Protein AF-A0A3D8H868-F1 (afdb_monomer)

Sequence (78 aa):
MRNLSIFTASALLVVTFTISGCSSIKPWVKPYERDNLADPVMSLSRHGKADSYMHHVYQSRESARGAEGGSGGGCGCN

pLDDT: mean 79.6, std 8.71, range [58.75, 95.38]

Foldseek 3Di:
DVVVVVVVVVVVVVVVVVCVVVDDPPPDQDPVNQVVVFPQVQDPDPDLVVVVVVVVVCCVPVVCVCVDAAPHGDPRSD

Mean predicted aligned error: 10.7 Å

InterPro domains:
  IPR025362 Domain of unknown function DUF4266 [PF14086] (29-78)

Organism: NCBI:txid262076

Solvent-accessible surface area (backbone atoms only — not comparable to full-atom values): 4776 Å² total; per-residue (Å²): 111,74,66,61,56,49,54,52,52,52,51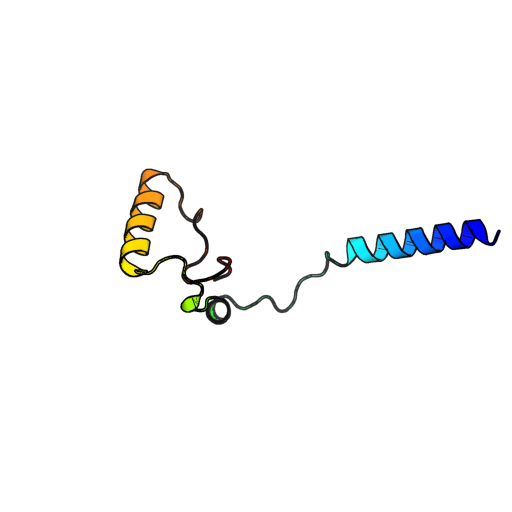,54,53,54,53,56,62,72,53,65,75,81,56,86,74,75,82,63,79,50,76,84,55,22,56,79,68,27,46,75,86,48,30,90,58,95,48,61,71,6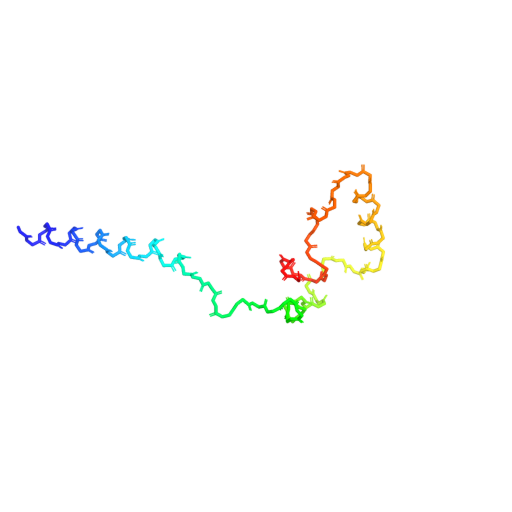4,50,56,52,53,47,54,50,46,27,68,74,67,71,40,71,78,75,59,68,32,79,69,9,56,94,26,74,69

Secondary structure (DSSP, 8-state):
-HHHHHHHHHHHHHHHHHHTT-S--SSPPPGGGGGGG--GGG-S-S-HHHHHHHHHHHHHHS--TT-S--SSSSSS--

Structure (mmCIF, N/CA/C/O backbone):
data_AF-A0A3D8H868-F1
#
_entry.id   AF-A0A3D8H868-F1
#
loop_
_atom_site.group_PDB
_atom_site.id
_atom_site.type_symbol
_atom_site.label_atom_id
_atom_site.label_alt_id
_atom_site.label_comp_id
_atom_site.label_asym_id
_atom_site.label_entity_id
_atom_site.label_seq_id
_atom_site.pdbx_PDB_ins_code
_atom_site.Cartn_x
_atom_site.Cartn_y
_atom_site.Cartn_z
_atom_site.occupancy
_atom_site.B_iso_or_equiv
_atom_site.auth_seq_id
_atom_site.auth_comp_id
_atom_site.auth_asym_id
_atom_site.auth_atom_id
_atom_site.pdbx_PDB_model_num
ATOM 1 N N . MET A 1 1 ? -25.705 17.160 43.215 1.00 61.34 1 MET A N 1
ATOM 2 C CA . MET A 1 1 ? -24.904 15.913 43.303 1.00 61.34 1 MET A CA 1
ATOM 3 C C . MET A 1 1 ? -25.156 14.967 42.128 1.00 61.34 1 MET A C 1
ATOM 5 O O . MET A 1 1 ? -24.194 14.580 41.486 1.00 61.34 1 MET A O 1
ATOM 9 N N . ARG A 1 2 ? -26.417 14.672 41.774 1.00 71.62 2 ARG A N 1
ATOM 10 C CA . ARG A 1 2 ? -26.786 13.789 40.642 1.00 71.62 2 ARG A CA 1
ATOM 11 C C . ARG A 1 2 ? -26.279 14.260 39.267 1.00 71.62 2 ARG A C 1
ATOM 13 O O . ARG A 1 2 ? -25.920 13.456 38.425 1.00 71.62 2 ARG A O 1
ATOM 20 N N . ASN A 1 3 ? -26.213 15.571 39.055 1.00 71.38 3 ASN A N 1
ATOM 21 C CA . ASN A 1 3 ? -25.815 16.160 37.773 1.00 71.38 3 ASN A CA 1
ATOM 22 C C . ASN A 1 3 ? -24.294 16.053 37.576 1.00 71.38 3 ASN A C 1
ATOM 24 O O . ASN A 1 3 ? -23.827 15.727 36.494 1.00 71.38 3 ASN A O 1
ATOM 28 N N . LEU A 1 4 ? -23.531 16.248 38.658 1.00 74.19 4 LEU A N 1
ATOM 29 C CA . LEU A 1 4 ? -22.073 16.129 38.660 1.00 74.19 4 LEU A CA 1
ATOM 30 C C . LEU A 1 4 ? -21.633 14.676 38.418 1.00 74.19 4 LEU A C 1
ATOM 32 O O . LEU A 1 4 ? -20.691 14.460 37.668 1.00 74.19 4 LEU A O 1
ATOM 36 N N . SER A 1 5 ? -22.360 13.688 38.962 1.00 73.88 5 SER A N 1
ATOM 37 C CA . SER A 1 5 ? -22.094 12.265 38.697 1.00 73.88 5 SER A CA 1
ATOM 38 C C . SER A 1 5 ? -22.431 11.834 37.265 1.00 73.88 5 SER A C 1
ATOM 40 O O . SER A 1 5 ? -21.820 10.907 36.746 1.00 73.88 5 SER A O 1
ATOM 42 N N . ILE A 1 6 ? -23.399 12.492 36.614 1.00 81.69 6 ILE A N 1
ATOM 43 C CA . ILE A 1 6 ? -23.731 12.231 35.204 1.00 81.69 6 ILE A CA 1
ATOM 44 C C . ILE A 1 6 ? -22.624 12.778 34.291 1.00 81.69 6 ILE A C 1
ATOM 46 O O . ILE A 1 6 ? -22.181 12.071 33.390 1.00 81.69 6 ILE A O 1
ATOM 50 N N . PHE A 1 7 ? -22.127 13.992 34.558 1.00 83.38 7 PHE A N 1
ATOM 51 C CA . PHE A 1 7 ? -21.036 14.587 33.776 1.00 83.38 7 PHE A CA 1
ATOM 52 C C . PHE A 1 7 ? -19.707 13.834 33.925 1.00 83.38 7 PHE A C 1
ATOM 54 O O . PHE A 1 7 ? -18.972 13.683 32.948 1.00 83.38 7 PHE A O 1
ATOM 61 N N . THR A 1 8 ? -19.392 13.319 35.118 1.00 84.25 8 THR A N 1
ATOM 62 C CA . THR A 1 8 ? -18.193 12.488 35.303 1.00 84.25 8 THR A CA 1
ATOM 63 C C . THR A 1 8 ? -18.327 11.136 34.605 1.00 84.25 8 THR A C 1
ATOM 65 O O . THR A 1 8 ? -17.369 10.690 33.978 1.00 84.25 8 THR A O 1
ATOM 68 N N . ALA A 1 9 ? -19.510 10.513 34.633 1.00 86.19 9 ALA A N 1
ATOM 69 C CA . ALA A 1 9 ? -19.765 9.262 33.920 1.00 86.19 9 ALA A CA 1
ATOM 70 C C . ALA A 1 9 ? -19.659 9.427 32.393 1.00 86.19 9 ALA A C 1
ATOM 72 O O . ALA A 1 9 ? -19.042 8.591 31.733 1.00 86.19 9 ALA A O 1
ATOM 73 N N . SER A 1 10 ? -20.189 10.519 31.827 1.00 85.81 10 SER A N 1
ATOM 74 C CA . SER A 1 10 ? -20.063 10.788 30.389 1.00 85.81 10 SER A CA 1
ATOM 75 C C . SER A 1 10 ? -18.616 11.050 29.975 1.00 85.81 10 SER A C 1
ATOM 77 O O . SER A 1 10 ? -18.177 10.547 28.946 1.00 85.81 10 SER A O 1
ATOM 79 N N . ALA A 1 11 ? -17.853 11.794 30.784 1.00 88.62 11 ALA A N 1
ATOM 80 C CA . ALA A 1 11 ? -16.440 12.052 30.514 1.00 88.62 11 ALA A CA 1
ATOM 81 C C . ALA A 1 11 ? -15.609 10.759 30.536 1.00 88.62 11 ALA A C 1
ATOM 83 O O . ALA A 1 11 ? -14.780 10.546 29.653 1.00 88.62 11 ALA A O 1
ATOM 84 N N . LEU A 1 12 ? -15.876 9.864 31.492 1.00 88.19 12 LEU A N 1
ATOM 85 C CA . LEU A 1 12 ? -15.202 8.568 31.578 1.00 88.19 12 LEU A CA 1
ATOM 86 C C . LEU A 1 12 ? -15.481 7.693 30.344 1.00 88.19 12 LEU A C 1
ATOM 88 O O . LEU A 1 12 ? -14.578 7.037 29.835 1.00 88.19 12 LEU A O 1
ATOM 92 N N . LEU A 1 13 ? -16.720 7.720 29.843 1.00 88.50 13 LEU A N 1
ATOM 93 C CA . LEU A 1 13 ? -17.152 6.944 28.678 1.00 88.50 13 LEU A CA 1
ATOM 94 C C . LEU A 1 13 ? -16.528 7.468 27.374 1.00 88.50 13 LEU A C 1
ATOM 96 O O . LEU A 1 13 ? -16.115 6.687 26.523 1.00 88.50 13 LEU A O 1
ATOM 100 N N . VAL A 1 14 ? -16.387 8.788 27.229 1.00 89.44 14 VAL A N 1
ATOM 101 C CA . V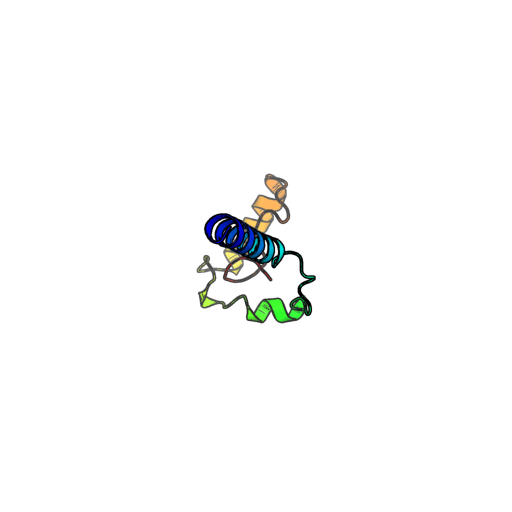AL A 1 14 ? -15.682 9.386 26.082 1.00 89.44 14 VAL A CA 1
ATOM 102 C C . VAL A 1 14 ? -14.199 9.005 26.089 1.00 89.44 14 VAL A C 1
ATOM 104 O O . VAL A 1 14 ? -13.647 8.665 25.044 1.00 89.44 14 VAL A O 1
ATOM 107 N N . VAL A 1 15 ? -13.560 9.008 27.261 1.00 88.31 15 VAL A N 1
ATOM 108 C CA . VAL A 1 15 ? -12.141 8.652 27.405 1.00 88.31 15 VAL A CA 1
ATOM 109 C C . VAL A 1 15 ? -11.883 7.185 27.051 1.00 88.31 15 VAL A C 1
ATOM 111 O O . VAL A 1 15 ? -10.896 6.890 26.388 1.00 88.31 15 VAL A O 1
ATOM 114 N N . THR A 1 16 ? -12.755 6.246 27.419 1.00 84.81 16 THR A N 1
ATOM 115 C CA . THR A 1 16 ? -12.537 4.831 27.067 1.00 84.81 16 THR A CA 1
ATOM 116 C C . THR A 1 16 ? -12.679 4.561 25.567 1.00 84.81 16 THR A C 1
ATOM 118 O O . THR A 1 16 ? -11.949 3.726 25.030 1.00 84.81 16 THR A O 1
ATOM 121 N N . PHE A 1 17 ? -13.550 5.290 24.863 1.00 84.69 17 PHE A N 1
ATOM 122 C CA . PHE A 1 17 ? -13.705 5.144 23.412 1.00 84.69 17 PHE A CA 1
ATOM 123 C C . PHE A 1 17 ? -12.479 5.624 22.630 1.00 84.69 17 PHE A C 1
ATOM 125 O O . PHE A 1 17 ? -12.074 4.961 21.673 1.00 84.69 17 PHE A O 1
ATOM 132 N N . THR A 1 18 ? -11.850 6.728 23.038 1.00 84.56 18 THR A N 1
ATOM 133 C CA . THR A 1 18 ? -10.712 7.305 22.299 1.00 84.56 18 THR A CA 1
ATOM 134 C C . THR A 1 18 ? -9.420 6.496 22.432 1.00 84.56 18 THR A C 1
ATOM 136 O O . THR A 1 18 ? -8.573 6.564 21.546 1.00 84.56 18 THR A O 1
ATOM 139 N N . ILE A 1 19 ? -9.271 5.686 23.486 1.00 83.81 19 ILE A N 1
ATOM 140 C CA . ILE A 1 19 ? -8.058 4.882 23.728 1.00 83.81 19 ILE A CA 1
ATOM 141 C C . ILE A 1 19 ? -8.183 3.459 23.139 1.00 83.81 19 ILE A C 1
ATOM 143 O O . ILE A 1 19 ? -7.190 2.742 23.026 1.00 83.81 19 ILE A O 1
ATOM 147 N N . SER A 1 20 ? -9.379 3.050 22.692 1.00 76.75 20 SER A N 1
ATOM 148 C CA . SER A 1 20 ? -9.644 1.701 22.153 1.00 76.75 20 SER A CA 1
ATOM 149 C C . SER A 1 20 ? -8.814 1.331 20.908 1.00 76.75 20 SER A C 1
ATOM 151 O O . SER A 1 20 ? -8.602 0.149 20.635 1.00 76.75 20 SER A O 1
ATOM 153 N N . GLY A 1 21 ? -8.279 2.324 20.189 1.00 71.25 21 GLY A N 1
ATOM 154 C CA . GLY A 1 21 ? -7.391 2.121 19.039 1.00 71.25 21 GLY A CA 1
ATOM 155 C C . GLY A 1 21 ? -5.934 1.799 19.395 1.00 71.25 21 GLY A C 1
ATOM 156 O O . GLY A 1 21 ? -5.191 1.336 18.536 1.00 71.25 21 GLY A O 1
ATOM 157 N N . CYS A 1 22 ? -5.506 1.999 20.647 1.00 71.31 22 CYS A N 1
ATOM 158 C CA . CYS A 1 22 ? -4.132 1.735 21.092 1.00 71.31 22 CYS A CA 1
ATOM 159 C C . CYS A 1 22 ? -3.963 0.283 21.574 1.00 71.31 22 CYS A C 1
ATOM 161 O O . CYS A 1 22 ? -3.423 0.017 22.648 1.00 71.31 22 CYS A O 1
ATOM 163 N N . SER A 1 23 ? -4.471 -0.679 20.803 1.00 70.69 23 SER A N 1
ATOM 164 C CA . SER A 1 23 ? -4.207 -2.098 21.036 1.00 70.69 23 SER A CA 1
ATOM 165 C C . SER A 1 23 ? -3.283 -2.630 19.945 1.00 70.69 23 SER A C 1
ATOM 167 O O . SER A 1 23 ? -3.393 -2.273 18.773 1.00 70.69 23 SER A O 1
ATOM 169 N N . SER A 1 24 ? -2.318 -3.464 20.336 1.00 67.31 24 SER A N 1
ATOM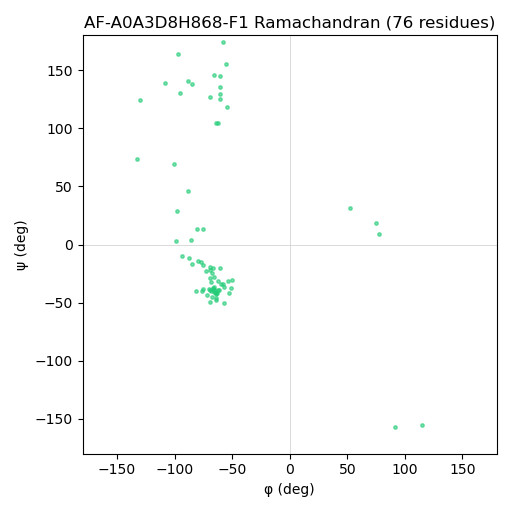 170 C CA . SER A 1 24 ? -1.466 -4.169 19.379 1.00 67.31 24 SER A CA 1
ATOM 171 C C . SER A 1 24 ? -2.358 -5.111 18.574 1.00 67.31 24 SER A C 1
ATOM 173 O O . SER A 1 24 ? -2.800 -6.128 19.107 1.00 67.31 24 SER A O 1
ATOM 175 N N . ILE A 1 25 ? -2.654 -4.755 17.319 1.00 67.00 25 ILE A N 1
ATOM 176 C CA . ILE A 1 25 ? -3.476 -5.580 16.435 1.00 67.00 25 ILE A CA 1
ATOM 177 C C . ILE A 1 25 ? -2.739 -6.911 16.222 1.00 67.00 25 ILE A C 1
ATOM 179 O O . ILE A 1 25 ? -1.687 -6.986 15.584 1.00 67.00 25 ILE A O 1
ATOM 183 N N . LYS A 1 26 ? -3.223 -7.960 16.886 1.00 67.31 26 LYS A N 1
ATOM 184 C CA . LYS A 1 26 ? -2.682 -9.314 16.794 1.00 67.31 26 LYS A CA 1
ATOM 185 C C . LYS A 1 26 ? -3.839 -10.273 16.526 1.00 67.31 26 LYS A C 1
ATOM 187 O O . LYS A 1 26 ? -4.780 -10.291 17.318 1.00 67.31 26 LYS A O 1
ATOM 192 N N . PRO A 1 27 ? -3.763 -11.071 15.452 1.00 63.66 27 PRO A N 1
ATOM 193 C CA . PRO A 1 27 ? -2.631 -11.213 14.534 1.00 63.66 27 PRO A CA 1
ATOM 194 C C . PRO A 1 27 ? -2.656 -10.143 13.429 1.00 63.66 27 PRO A C 1
ATOM 196 O O . PRO A 1 27 ? -3.705 -9.849 12.864 1.00 63.66 27 PRO A O 1
ATOM 199 N N . TRP A 1 28 ? -1.499 -9.565 13.099 1.00 68.38 28 TRP A N 1
ATOM 200 C CA . TRP A 1 28 ? -1.339 -8.875 11.817 1.00 68.38 28 TRP A CA 1
ATOM 201 C C . TRP A 1 28 ? -1.573 -9.884 10.686 1.00 68.38 28 TRP A C 1
ATOM 203 O O . TRP A 1 28 ? -1.202 -11.054 10.814 1.00 68.38 28 TRP A O 1
ATOM 213 N N . VAL A 1 29 ? -2.168 -9.443 9.576 1.00 75.12 29 VAL A N 1
ATOM 214 C CA . VAL A 1 29 ? -2.261 -10.278 8.371 1.00 75.12 29 VAL A CA 1
ATOM 215 C C . VAL A 1 29 ? -0.837 -10.605 7.935 1.00 75.12 29 VAL A C 1
ATOM 217 O O . VAL A 1 29 ? -0.003 -9.705 7.788 1.00 75.12 29 VAL A O 1
ATOM 220 N N . LYS A 1 30 ? -0.518 -11.893 7.793 1.00 79.75 30 LYS A N 1
ATOM 221 C CA . LYS A 1 30 ? 0.836 -12.297 7.395 1.00 79.75 30 LYS A CA 1
ATOM 222 C C . LYS A 1 30 ? 1.076 -11.806 5.961 1.00 79.75 30 LYS A C 1
ATOM 224 O O . LYS A 1 30 ? 0.126 -11.804 5.185 1.00 79.75 30 LYS A O 1
ATOM 229 N N . PRO A 1 31 ? 2.304 -11.411 5.569 1.00 78.19 31 PRO A N 1
ATOM 230 C CA . PRO A 1 31 ? 2.544 -10.787 4.261 1.00 78.19 31 PRO A CA 1
ATOM 231 C C . PRO A 1 31 ? 1.969 -11.570 3.071 1.00 78.19 31 PRO A C 1
ATOM 233 O O . PRO A 1 31 ? 1.398 -10.986 2.166 1.00 78.19 31 PRO A O 1
ATOM 236 N N . TYR A 1 32 ? 2.032 -12.901 3.117 1.00 79.69 32 TYR A N 1
ATOM 237 C CA . TYR A 1 32 ? 1.502 -13.786 2.075 1.00 79.69 32 TYR A CA 1
ATOM 238 C C . TYR A 1 32 ? -0.027 -13.965 2.092 1.00 79.69 32 TYR A C 1
ATOM 240 O O . TYR A 1 32 ? -0.590 -14.467 1.130 1.00 79.69 32 TYR A O 1
ATOM 248 N N . GLU A 1 33 ? -0.714 -13.585 3.171 1.00 80.94 33 GLU A N 1
ATOM 249 C CA . GLU A 1 33 ? -2.183 -13.585 3.249 1.00 80.94 33 GLU A CA 1
ATOM 250 C C . GLU A 1 33 ? -2.781 -12.270 2.742 1.00 80.94 33 GLU A C 1
ATOM 252 O O . GLU A 1 33 ? -3.991 -12.194 2.533 1.00 80.94 33 GLU A O 1
ATOM 257 N N . ARG A 1 34 ? -1.953 -11.237 2.531 1.00 78.00 34 ARG A N 1
ATOM 258 C CA . ARG A 1 34 ? -2.409 -9.927 2.051 1.00 78.00 34 ARG A CA 1
ATOM 259 C C . ARG A 1 34 ? -2.888 -9.966 0.597 1.00 78.00 34 ARG A C 1
ATOM 261 O O . ARG A 1 34 ? -3.699 -9.132 0.210 1.00 78.00 34 ARG A O 1
ATOM 268 N N . ASP A 1 35 ? -2.494 -10.992 -0.156 1.00 77.50 35 ASP A N 1
ATOM 269 C CA . ASP A 1 35 ? -3.026 -11.273 -1.493 1.00 77.50 35 ASP A CA 1
ATOM 270 C C . ASP A 1 35 ? -4.537 -11.575 -1.469 1.00 77.50 35 ASP A C 1
ATOM 272 O O . 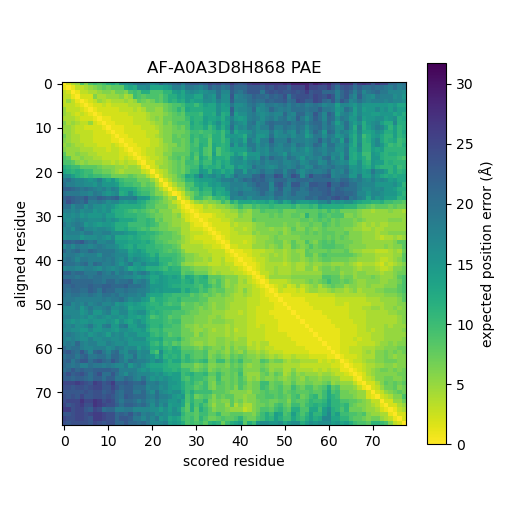ASP A 1 35 ? -5.267 -11.160 -2.361 1.00 77.50 35 ASP A O 1
ATOM 276 N N . ASN A 1 36 ? -5.053 -12.173 -0.384 1.00 79.88 36 ASN A N 1
ATOM 277 C CA . ASN A 1 36 ? -6.492 -12.435 -0.232 1.00 79.88 36 ASN A CA 1
ATOM 278 C C . ASN A 1 36 ? -7.331 -11.151 -0.102 1.00 79.88 36 ASN A C 1
ATOM 280 O O . ASN A 1 36 ? -8.544 -11.188 -0.294 1.00 79.88 36 ASN A O 1
ATOM 284 N N . LEU A 1 37 ? -6.707 -10.027 0.267 1.00 77.94 37 LEU A N 1
ATOM 285 C CA . LEU A 1 37 ? -7.357 -8.714 0.325 1.00 77.94 37 LEU A CA 1
ATOM 286 C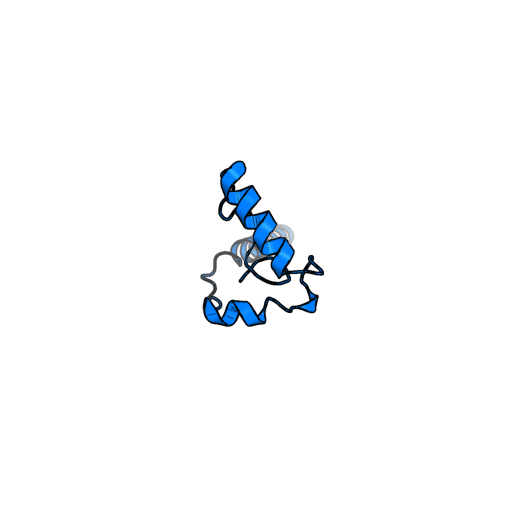 C . LEU A 1 37 ? -7.354 -8.001 -1.034 1.00 77.94 37 LEU A C 1
ATOM 288 O O . LEU A 1 37 ? -8.107 -7.044 -1.215 1.00 77.94 37 LEU A O 1
ATOM 292 N N . ALA A 1 38 ? -6.515 -8.440 -1.972 1.00 77.31 38 ALA A N 1
ATOM 293 C CA . ALA A 1 38 ? -6.312 -7.802 -3.262 1.00 77.31 38 ALA A CA 1
ATOM 294 C C . ALA A 1 38 ? -7.090 -8.539 -4.367 1.00 77.31 38 ALA A C 1
ATOM 296 O O . ALA A 1 38 ? -6.497 -9.167 -5.243 1.00 77.31 38 ALA A O 1
ATOM 297 N N . ASP A 1 39 ? -8.426 -8.454 -4.348 1.00 77.88 39 ASP A N 1
ATOM 298 C CA . ASP A 1 39 ? -9.259 -9.064 -5.396 1.00 77.88 39 ASP A CA 1
ATOM 299 C C . ASP A 1 39 ? -8.921 -8.453 -6.777 1.00 77.88 39 ASP A C 1
ATOM 301 O O . ASP A 1 39 ? -8.924 -7.221 -6.920 1.00 77.88 39 ASP A O 1
ATOM 305 N N . PRO A 1 40 ? -8.658 -9.271 -7.818 1.00 76.44 40 PRO A N 1
ATOM 306 C CA . PRO A 1 40 ? -8.433 -8.795 -9.180 1.00 76.44 40 PRO A CA 1
ATOM 307 C C . PRO A 1 40 ? -9.505 -7.829 -9.709 1.00 76.44 40 PRO A C 1
ATOM 309 O O . PRO A 1 40 ? -9.176 -6.938 -10.494 1.00 76.44 40 PRO A O 1
ATOM 312 N N . VAL A 1 41 ? -10.767 -7.956 -9.275 1.00 82.94 41 VAL A N 1
ATOM 313 C CA . VAL A 1 41 ? -11.860 -7.047 -9.672 1.00 82.94 41 VAL A CA 1
ATOM 314 C C . VAL A 1 41 ? -11.678 -5.627 -9.128 1.00 82.94 41 VAL A C 1
ATOM 316 O O . VAL A 1 41 ? -12.185 -4.671 -9.710 1.00 82.94 41 VAL A O 1
ATOM 319 N N . MET A 1 42 ? -10.936 -5.471 -8.030 1.00 81.06 42 MET A N 1
ATOM 320 C CA . MET A 1 42 ? -10.646 -4.182 -7.397 1.00 81.06 42 MET A CA 1
ATOM 321 C C . MET A 1 42 ? -9.430 -3.485 -8.022 1.00 81.06 42 MET A C 1
ATOM 323 O O . MET A 1 42 ? -8.998 -2.442 -7.525 1.00 81.06 42 MET A O 1
ATOM 327 N N . SER A 1 43 ? -8.836 -4.052 -9.077 1.00 79.94 43 SER A N 1
ATOM 328 C CA . SER A 1 43 ? -7.747 -3.402 -9.801 1.00 79.94 43 SER A CA 1
ATOM 329 C C . SER A 1 43 ? -8.266 -2.190 -10.571 1.00 79.94 43 SER A C 1
ATOM 331 O O . SER A 1 43 ? -9.194 -2.298 -11.371 1.00 79.94 43 SER A O 1
A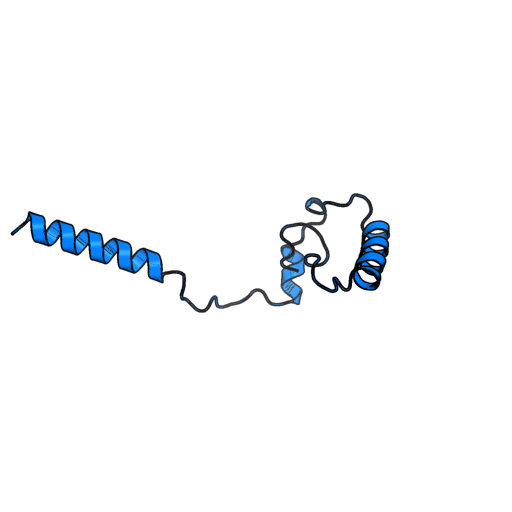TOM 333 N N . LEU A 1 44 ? -7.639 -1.027 -10.361 1.00 78.62 44 LEU A N 1
ATOM 334 C CA . LEU A 1 44 ? -7.948 0.177 -11.139 1.00 78.62 44 LEU A CA 1
ATOM 335 C C . LEU A 1 44 ? -7.573 0.019 -12.618 1.00 78.62 44 LEU A C 1
ATOM 337 O O . LEU A 1 44 ? -8.162 0.669 -13.483 1.00 78.62 44 LEU A O 1
ATOM 341 N N . SER A 1 45 ? -6.574 -0.816 -12.912 1.00 78.50 45 SER A N 1
ATOM 342 C CA . SER A 1 45 ? -6.061 -0.985 -14.263 1.00 78.50 45 SER A CA 1
ATOM 343 C C . SER A 1 45 ? -6.705 -2.176 -14.953 1.00 78.50 45 SER A C 1
ATOM 345 O O . SER A 1 45 ? -6.681 -3.307 -14.474 1.00 78.50 45 SER A O 1
ATOM 347 N N . ARG A 1 46 ? -7.194 -1.939 -16.170 1.00 81.56 46 ARG A N 1
ATOM 348 C CA . ARG A 1 46 ? -7.678 -3.000 -17.061 1.00 81.56 46 ARG A CA 1
ATOM 349 C C . ARG A 1 46 ? -6.546 -3.893 -17.584 1.00 81.56 46 ARG A C 1
ATOM 351 O O . ARG A 1 46 ? -6.794 -5.014 -18.021 1.00 81.56 46 ARG A O 1
ATOM 358 N N . HIS A 1 47 ? -5.310 -3.389 -17.576 1.00 85.12 47 HIS A N 1
ATOM 359 C CA . HIS A 1 47 ? -4.143 -4.024 -18.185 1.00 85.12 47 HIS A CA 1
ATOM 360 C C . HIS A 1 47 ? -2.952 -4.019 -17.217 1.00 85.12 47 HIS A C 1
ATOM 362 O O . HIS A 1 47 ? -1.975 -3.300 -17.424 1.00 85.12 47 HIS A O 1
ATOM 368 N N . GLY A 1 48 ? -2.999 -4.869 -16.187 1.00 80.19 48 GLY A N 1
ATOM 369 C CA . GLY A 1 48 ? -1.998 -4.874 -15.107 1.00 80.19 48 GLY A CA 1
ATOM 370 C C . GLY A 1 48 ? -0.533 -4.992 -15.561 1.00 80.19 48 GLY A C 1
ATOM 371 O O . GLY A 1 48 ? 0.350 -4.403 -14.948 1.00 80.19 48 GLY A O 1
ATOM 372 N N . LYS A 1 49 ? -0.249 -5.684 -16.677 1.00 84.31 49 LYS A N 1
ATOM 373 C CA . LYS A 1 49 ? 1.120 -5.774 -17.225 1.00 84.31 49 LYS A CA 1
ATOM 374 C C . LYS A 1 49 ? 1.635 -4.433 -17.755 1.00 84.31 49 LYS A C 1
ATOM 376 O O . LYS A 1 49 ? 2.765 -4.063 -17.453 1.00 84.31 49 LYS A O 1
ATOM 381 N N . ALA A 1 50 ? 0.818 -3.705 -18.514 1.00 88.81 50 ALA A N 1
ATOM 382 C CA . ALA A 1 50 ? 1.200 -2.396 -19.042 1.00 88.81 50 ALA A CA 1
ATOM 383 C C . ALA A 1 50 ? 1.366 -1.370 -17.909 1.00 88.81 50 ALA A C 1
ATOM 385 O O . ALA A 1 50 ? 2.311 -0.585 -17.916 1.00 88.81 50 ALA A O 1
ATOM 386 N N . ASP A 1 51 ? 0.496 -1.443 -16.902 1.00 86.81 51 ASP A N 1
ATOM 387 C CA . ASP A 1 51 ? 0.535 -0.565 -15.734 1.00 86.81 51 ASP A CA 1
ATOM 388 C C . ASP A 1 51 ? 1.808 -0.768 -14.904 1.00 86.81 51 ASP A C 1
ATOM 390 O O . ASP A 1 51 ? 2.523 0.190 -14.629 1.00 86.81 51 ASP A O 1
ATOM 394 N N . SER A 1 52 ? 2.177 -2.027 -14.630 1.00 85.06 52 SER A N 1
ATOM 395 C CA . SER A 1 52 ? 3.424 -2.357 -13.921 1.00 85.06 52 SER A CA 1
ATOM 396 C C . SER A 1 52 ? 4.679 -1.822 -14.622 1.00 85.06 52 SER A C 1
ATOM 398 O O . SER A 1 52 ? 5.634 -1.405 -13.966 1.00 85.06 52 SER A O 1
ATOM 400 N N . TYR A 1 53 ? 4.671 -1.786 -15.958 1.00 90.00 53 TYR A N 1
ATOM 401 C CA . TYR A 1 53 ? 5.767 -1.2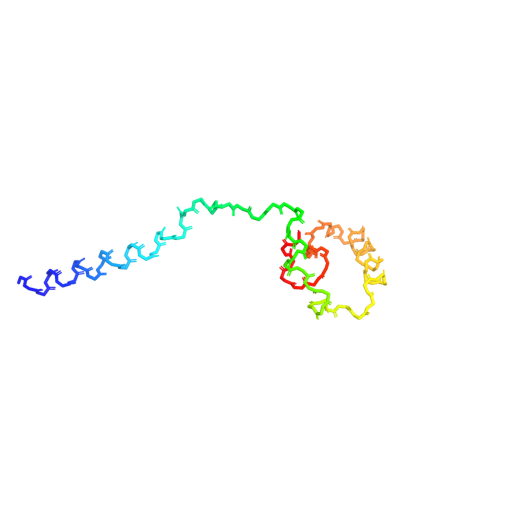18 -16.734 1.00 90.00 53 TYR A CA 1
ATOM 402 C C . TYR A 1 53 ? 5.839 0.303 -16.568 1.00 90.00 53 TYR A C 1
ATOM 404 O O . TYR A 1 53 ? 6.903 0.838 -16.253 1.00 90.00 53 TYR A O 1
ATOM 412 N N . MET A 1 54 ? 4.711 1.001 -16.736 1.00 89.94 54 MET A N 1
ATOM 413 C CA . MET A 1 54 ? 4.649 2.458 -16.575 1.00 89.94 54 MET A CA 1
ATOM 414 C C . MET A 1 54 ? 5.015 2.887 -15.155 1.00 89.94 54 MET A C 1
ATOM 416 O O . MET A 1 54 ? 5.759 3.844 -14.964 1.00 89.94 54 MET A O 1
ATOM 420 N N . HIS A 1 55 ? 4.566 2.127 -14.166 1.00 88.56 55 HIS A N 1
ATOM 421 C CA . HIS A 1 55 ? 4.909 2.309 -12.769 1.00 88.56 55 HIS A CA 1
ATOM 422 C C . HIS A 1 55 ? 6.424 2.251 -12.540 1.00 88.56 55 HIS A C 1
ATOM 424 O O . HIS A 1 55 ? 7.001 3.196 -12.015 1.00 88.56 55 HIS A O 1
ATOM 430 N N . HIS A 1 56 ? 7.113 1.219 -13.041 1.00 89.94 56 HIS A N 1
ATOM 431 C CA . HIS A 1 56 ? 8.577 1.137 -12.963 1.00 89.94 56 HIS A CA 1
ATOM 432 C C . HIS A 1 56 ? 9.281 2.354 -13.601 1.00 89.94 56 HIS A C 1
ATOM 434 O O . HIS A 1 56 ? 10.310 2.829 -13.101 1.00 89.94 56 HIS A O 1
ATOM 440 N N . VAL A 1 57 ? 8.729 2.889 -14.697 1.00 93.44 57 VAL A N 1
ATOM 441 C CA . VAL A 1 57 ? 9.233 4.118 -15.327 1.00 93.44 57 VAL A CA 1
ATOM 442 C C . VAL A 1 57 ? 9.075 5.316 -14.386 1.00 93.44 57 VAL A C 1
ATOM 444 O O . VAL A 1 57 ? 10.049 6.043 -14.186 1.00 93.44 57 VAL A O 1
ATOM 447 N N . TYR A 1 58 ? 7.906 5.509 -13.770 1.00 91.38 58 TYR A N 1
ATOM 448 C CA . TYR A 1 58 ? 7.673 6.602 -12.817 1.00 91.38 58 TYR A CA 1
ATOM 449 C C . TYR A 1 58 ? 8.537 6.482 -11.560 1.00 91.38 58 TYR A C 1
ATOM 451 O O . TYR A 1 58 ? 9.165 7.465 -11.174 1.00 91.38 58 TYR A O 1
ATOM 459 N N . GLN A 1 59 ? 8.687 5.284 -10.988 1.00 91.62 59 GLN A N 1
ATOM 460 C CA . GLN A 1 59 ? 9.609 5.045 -9.870 1.00 91.62 59 GLN A CA 1
ATOM 461 C C . GLN A 1 59 ? 11.026 5.524 -10.175 1.00 91.62 59 GLN A C 1
ATOM 463 O O . GLN A 1 59 ? 11.695 6.097 -9.315 1.00 91.62 59 GLN A O 1
ATOM 468 N N . SER A 1 60 ? 11.489 5.258 -11.398 1.00 93.56 60 SER A N 1
ATOM 469 C CA . SER A 1 60 ? 12.850 5.574 -11.825 1.00 93.56 60 SER A CA 1
ATOM 470 C C . SER A 1 60 ? 13.034 7.058 -12.125 1.00 93.56 60 SER A C 1
ATOM 472 O O . SER A 1 60 ? 14.073 7.622 -11.798 1.00 93.56 60 SER A O 1
ATOM 474 N N . ARG A 1 61 ? 12.043 7.692 -12.759 1.00 95.38 61 ARG A N 1
ATOM 475 C CA . ARG A 1 61 ? 12.130 9.095 -13.188 1.00 95.38 61 ARG A CA 1
ATOM 476 C C . ARG A 1 61 ? 11.835 10.071 -12.061 1.00 95.38 61 ARG A C 1
ATOM 478 O O . ARG A 1 61 ? 12.533 11.068 -11.923 1.00 95.38 61 ARG A O 1
ATOM 485 N N . GLU A 1 62 ? 10.846 9.748 -11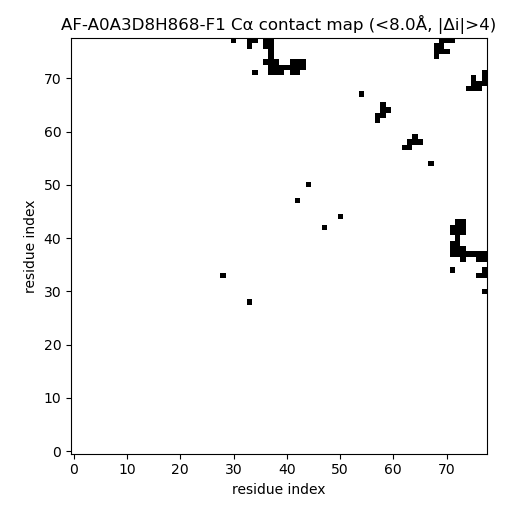.240 1.00 94.81 62 GLU A N 1
ATOM 486 C CA . GLU A 1 62 ? 10.330 10.636 -10.198 1.00 94.81 62 GLU A CA 1
ATOM 487 C C . GLU A 1 62 ? 10.904 10.305 -8.816 1.00 94.81 62 GLU A C 1
ATOM 489 O O . GLU A 1 62 ? 10.520 10.904 -7.817 1.00 94.81 62 GLU A O 1
ATOM 494 N N . SER A 1 63 ? 11.823 9.334 -8.733 1.00 90.50 63 SER A N 1
ATOM 495 C CA . SER A 1 63 ? 12.362 8.825 -7.462 1.00 90.50 63 SER A CA 1
ATOM 496 C C . SER A 1 63 ? 11.263 8.396 -6.475 1.00 90.50 63 SER A C 1
ATOM 498 O O . SER A 1 63 ? 11.434 8.473 -5.261 1.00 90.50 63 SER A O 1
ATOM 500 N N . ALA A 1 64 ? 10.133 7.920 -7.001 1.00 86.75 64 ALA A N 1
ATOM 501 C CA . ALA A 1 64 ? 8.903 7.649 -6.259 1.00 86.75 64 ALA A CA 1
ATOM 502 C C . ALA A 1 64 ? 8.744 6.168 -5.866 1.00 86.75 64 ALA A C 1
ATOM 504 O O . ALA A 1 64 ? 7.628 5.671 -5.752 1.00 86.75 64 ALA A O 1
ATOM 505 N N . ARG A 1 65 ? 9.849 5.431 -5.677 1.00 86.38 65 ARG A N 1
ATOM 506 C CA . ARG A 1 65 ? 9.803 3.999 -5.327 1.00 86.38 65 ARG A CA 1
ATOM 507 C C . ARG A 1 65 ? 8.956 3.757 -4.076 1.00 86.38 65 ARG A C 1
ATOM 509 O O . ARG A 1 65 ? 9.314 4.223 -2.997 1.00 86.38 65 ARG A O 1
ATOM 516 N N . GLY A 1 66 ? 7.881 2.983 -4.222 1.00 80.44 66 GLY A N 1
ATOM 517 C CA . GLY A 1 66 ? 6.986 2.633 -3.116 1.00 80.44 66 GLY A CA 1
ATOM 518 C C . GLY A 1 66 ? 6.016 3.749 -2.718 1.00 80.44 66 GLY A C 1
ATOM 519 O O . GLY A 1 66 ? 5.342 3.624 -1.699 1.00 80.44 66 GLY A O 1
ATOM 520 N N . ALA A 1 67 ? 5.944 4.835 -3.496 1.00 80.44 67 ALA A N 1
ATOM 521 C CA . ALA A 1 67 ? 4.878 5.830 -3.371 1.00 80.44 67 ALA A CA 1
ATOM 522 C C . ALA A 1 67 ? 3.558 5.317 -3.961 1.00 80.44 67 ALA A C 1
ATOM 524 O O . ALA A 1 67 ? 2.483 5.846 -3.680 1.00 80.44 67 ALA A O 1
ATOM 525 N N . GLU A 1 68 ? 3.641 4.283 -4.785 1.00 73.69 68 GLU A N 1
ATOM 526 C CA . GLU A 1 68 ? 2.491 3.589 -5.311 1.00 73.69 68 GLU A CA 1
ATOM 527 C C . GLU A 1 68 ? 2.092 2.471 -4.340 1.00 73.69 68 GLU A C 1
ATOM 529 O O . GLU A 1 68 ? 2.954 1.821 -3.748 1.00 73.69 68 GLU A O 1
ATOM 534 N N . GLY A 1 69 ? 0.789 2.254 -4.141 1.00 73.38 69 GLY A N 1
ATOM 535 C CA . GLY A 1 69 ? 0.295 1.209 -3.238 1.00 73.38 69 GLY A CA 1
ATOM 536 C C . GLY A 1 69 ? 0.787 -0.204 -3.598 1.00 73.38 69 GLY A C 1
ATOM 537 O O . GLY A 1 69 ? 1.423 -0.426 -4.627 1.00 73.38 69 GLY A O 1
ATOM 538 N N . GLY A 1 70 ? 0.468 -1.186 -2.748 1.00 71.62 70 GLY A N 1
ATOM 539 C CA . GLY A 1 70 ? 0.820 -2.587 -2.995 1.00 71.62 70 GLY A CA 1
ATOM 540 C C . GLY A 1 70 ? 0.305 -3.129 -4.339 1.00 71.62 70 GLY A C 1
ATOM 541 O O . GLY A 1 70 ? -0.685 -2.649 -4.889 1.00 71.62 70 GLY A O 1
ATOM 542 N N . SER A 1 71 ? 0.979 -4.158 -4.860 1.00 69.69 71 SER A N 1
ATOM 543 C CA . SER A 1 71 ? 0.595 -4.843 -6.103 1.00 69.69 71 SER A CA 1
ATOM 544 C C . SER A 1 71 ? -0.802 -5.470 -5.993 1.00 69.69 71 SER A C 1
ATOM 546 O O . SER A 1 71 ? -1.093 -6.148 -5.011 1.00 69.69 71 SER A O 1
ATOM 548 N N . GLY A 1 72 ? -1.638 -5.310 -7.027 1.00 72.19 72 GLY A N 1
ATOM 549 C CA . GLY A 1 72 ? -2.972 -5.920 -7.111 1.00 72.19 72 GLY A CA 1
ATOM 550 C C . GLY A 1 72 ? -4.115 -4.901 -7.115 1.00 72.19 72 GLY A C 1
ATOM 551 O O . GLY A 1 72 ? -3.952 -3.771 -7.572 1.00 72.19 72 GLY A O 1
ATOM 552 N N . GLY A 1 73 ? -5.302 -5.330 -6.684 1.00 73.75 73 GLY A N 1
ATOM 553 C CA . GLY A 1 73 ? -6.480 -4.474 -6.528 1.00 73.75 73 GLY A CA 1
ATOM 554 C C . GLY A 1 73 ? -6.688 -3.982 -5.094 1.00 73.75 73 GLY A C 1
ATOM 555 O O . GLY A 1 73 ? -6.136 -4.535 -4.147 1.00 73.75 73 GLY A O 1
ATOM 556 N N . GLY A 1 74 ? -7.515 -2.949 -4.920 1.00 73.06 74 GLY A N 1
ATOM 557 C CA . GLY A 1 74 ? -7.964 -2.491 -3.600 1.00 73.06 74 GLY A CA 1
ATOM 558 C C . GLY A 1 74 ? -7.105 -1.411 -2.936 1.00 73.06 74 GLY A C 1
ATOM 559 O O . GLY A 1 74 ? -6.420 -0.643 -3.601 1.00 73.06 74 GLY A O 1
ATOM 560 N N . CYS A 1 75 ? -7.172 -1.304 -1.604 1.00 67.38 75 CYS A N 1
ATOM 561 C CA . CYS A 1 75 ? -6.554 -0.219 -0.825 1.00 67.38 75 CYS A CA 1
ATOM 562 C C . CYS A 1 75 ? -5.021 -0.319 -0.666 1.00 67.38 75 CYS A C 1
ATOM 564 O O . CYS A 1 75 ? -4.444 0.388 0.157 1.00 67.38 75 CYS A O 1
ATOM 566 N N . GLY A 1 76 ? -4.353 -1.179 -1.444 1.00 62.25 76 GLY A N 1
ATOM 567 C CA . GLY A 1 76 ? -2.891 -1.274 -1.473 1.00 62.25 76 GLY A CA 1
ATOM 568 C C . GLY A 1 76 ? -2.271 -1.976 -0.263 1.00 62.25 76 GLY A C 1
ATOM 569 O O . GLY A 1 76 ? -1.078 -1.821 -0.027 1.00 62.25 76 GLY A O 1
ATOM 570 N N . CYS A 1 77 ? -3.052 -2.745 0.500 1.00 59.78 77 CYS A N 1
ATOM 571 C CA . CYS A 1 77 ? -2.571 -3.472 1.675 1.00 59.78 77 CYS A CA 1
ATOM 572 C C . CYS A 1 77 ? -1.855 -4.806 1.366 1.00 59.78 77 CYS A C 1
ATOM 574 O O . CYS A 1 77 ? -1.660 -5.556 2.317 1.00 59.78 77 CYS A O 1
ATOM 576 N N . ASN A 1 78 ? -1.470 -5.102 0.110 1.00 58.75 78 ASN A N 1
ATOM 577 C CA . ASN A 1 78 ? -0.675 -6.292 -0.278 1.00 58.75 78 ASN A CA 1
ATOM 578 C C . ASN A 1 78 ? 0.725 -6.291 0.345 1.00 58.75 78 ASN A C 1
ATOM 580 O O . ASN A 1 78 ? 1.316 -5.198 0.516 1.00 58.75 78 ASN A O 1
#

Radius of gyration: 22.18 Å; Cα contacts (8 Å, |Δi|>4): 48; chains: 1; bounding box: 40×30×62 Å